Protein AF-A0A6C1RH88-F1 (afdb_monomer)

Sequence (63 aa):
MAHRDSAANREVTLAIDGVPLQLNGFVKDVFQEVVVGLVRSLGDEDPQGRIELLVSAADSGNS

Secondary structure (DSSP, 8-state):
-------------EEETTEEE---HHHHHHHHHHHHHHHHHTT----SS--------------

Structure (mmCIF, N/CA/C/O backbone):
data_AF-A0A6C1RH88-F1
#
_entry.id   AF-A0A6C1RH88-F1
#
loop_
_atom_site.group_PDB
_atom_site.id
_atom_site.type_symbol
_atom_site.label_atom_id
_atom_site.label_alt_id
_atom_site.label_comp_id
_atom_site.label_asym_id
_atom_site.label_entity_id
_atom_site.label_seq_id
_atom_site.pdbx_PDB_ins_code
_atom_site.Cartn_x
_atom_site.Cartn_y
_atom_site.Cartn_z
_atom_site.occupancy
_atom_site.B_iso_or_equiv
_atom_site.auth_seq_id
_atom_site.auth_comp_id
_atom_site.auth_asym_id
_atom_site.auth_atom_id
_a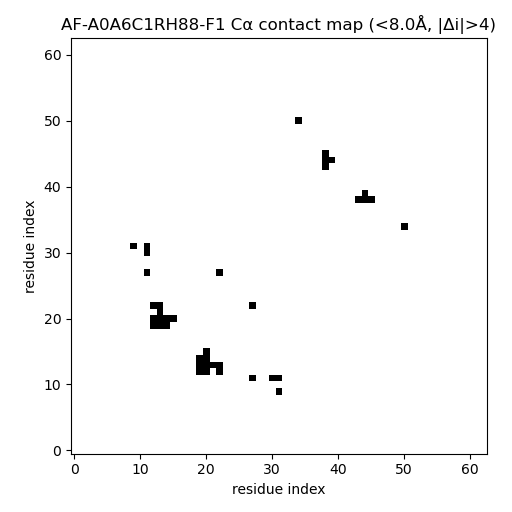tom_site.pdbx_PDB_model_num
ATOM 1 N N . MET A 1 1 ? 18.670 12.698 -23.350 1.00 38.00 1 MET A N 1
ATOM 2 C CA . MET A 1 1 ? 17.210 12.476 -23.308 1.00 38.00 1 MET A CA 1
ATOM 3 C C . MET A 1 1 ? 16.901 11.987 -21.904 1.00 38.00 1 MET A C 1
ATOM 5 O O . MET A 1 1 ? 17.267 10.871 -21.574 1.00 38.00 1 MET A O 1
ATOM 9 N N . ALA A 1 2 ? 16.422 12.865 -21.022 1.00 39.00 2 ALA A N 1
ATOM 10 C CA . ALA A 1 2 ? 16.102 12.474 -19.654 1.00 39.00 2 ALA A CA 1
ATOM 11 C C . ALA A 1 2 ? 14.764 11.733 -19.687 1.00 39.00 2 ALA A C 1
ATOM 13 O O . ALA A 1 2 ? 13.731 12.359 -19.927 1.00 39.00 2 ALA A O 1
ATOM 14 N N . HIS A 1 3 ? 14.785 10.418 -19.472 1.00 43.69 3 HIS A N 1
ATOM 15 C CA . HIS A 1 3 ? 13.601 9.693 -19.031 1.00 43.69 3 HIS A CA 1
ATOM 16 C C . HIS A 1 3 ? 13.293 10.194 -17.619 1.00 43.69 3 HIS A C 1
ATOM 18 O O . HIS A 1 3 ? 13.744 9.647 -16.620 1.00 43.69 3 HIS A O 1
ATOM 24 N N . ARG A 1 4 ? 12.598 11.333 -17.539 1.00 43.31 4 ARG A N 1
ATOM 25 C CA . ARG A 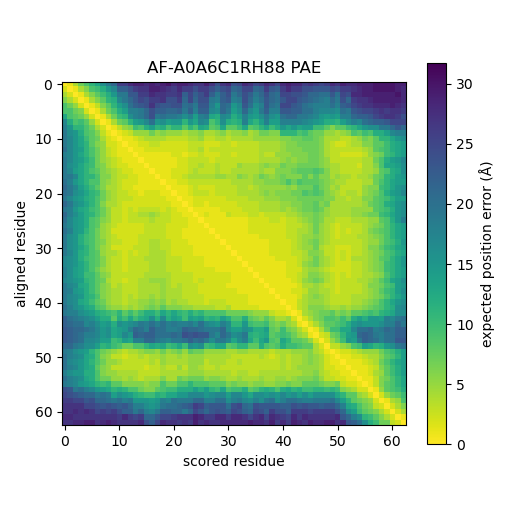1 4 ? 11.768 11.620 -16.381 1.00 43.31 4 ARG A CA 1
ATOM 26 C C . ARG A 1 4 ? 10.707 10.535 -16.422 1.00 43.31 4 ARG A C 1
ATOM 28 O O . ARG A 1 4 ? 9.748 10.654 -17.180 1.00 43.31 4 ARG A O 1
ATOM 35 N N . ASP A 1 5 ? 10.915 9.481 -15.646 1.00 48.78 5 ASP A N 1
ATOM 36 C CA . ASP A 1 5 ? 9.805 8.705 -15.128 1.00 48.78 5 ASP A CA 1
ATOM 37 C C . ASP A 1 5 ? 8.924 9.716 -14.396 1.00 48.78 5 ASP A C 1
ATOM 39 O O . ASP A 1 5 ? 9.177 10.094 -13.252 1.00 48.78 5 ASP A O 1
ATOM 43 N N . SER A 1 6 ? 7.942 10.273 -15.105 1.00 48.25 6 SER A N 1
ATOM 44 C CA . SER A 1 6 ? 6.783 10.859 -14.459 1.00 48.25 6 SER A CA 1
ATOM 45 C C . SER A 1 6 ? 6.247 9.724 -13.614 1.00 48.25 6 SER A C 1
ATOM 47 O O . SER A 1 6 ? 5.710 8.777 -14.183 1.00 48.25 6 SER A O 1
ATOM 49 N N . ALA A 1 7 ? 6.495 9.765 -12.301 1.00 53.34 7 ALA A N 1
ATOM 50 C CA . ALA A 1 7 ? 5.943 8.805 -11.363 1.00 53.34 7 ALA A CA 1
A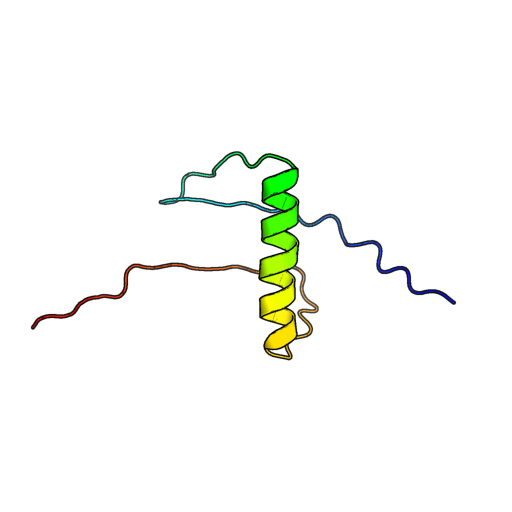TOM 51 C C . ALA A 1 7 ? 4.463 8.685 -11.714 1.00 53.34 7 ALA A C 1
ATOM 53 O O . ALA A 1 7 ? 3.714 9.655 -11.577 1.00 53.34 7 ALA A O 1
ATOM 54 N N . ALA A 1 8 ? 4.085 7.561 -12.329 1.00 56.34 8 ALA A N 1
ATOM 55 C CA 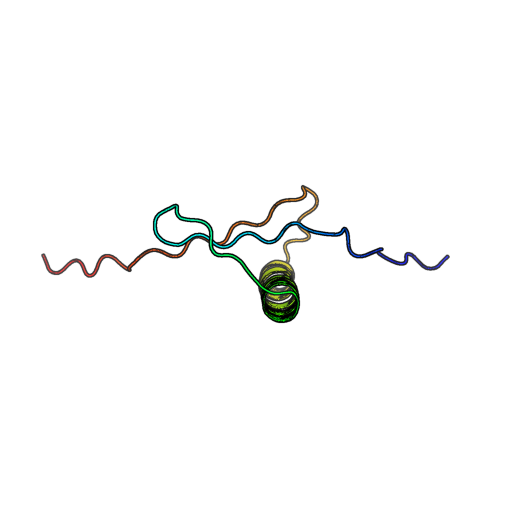. ALA A 1 8 ? 2.715 7.346 -12.737 1.00 56.34 8 ALA A CA 1
ATOM 56 C C . ALA A 1 8 ? 1.893 7.541 -11.467 1.00 56.34 8 ALA A C 1
ATOM 58 O O . ALA A 1 8 ? 2.214 6.933 -10.447 1.00 56.34 8 ALA A O 1
ATOM 59 N N . ASN A 1 9 ? 0.937 8.469 -11.498 1.00 64.25 9 ASN A N 1
ATOM 60 C CA . ASN A 1 9 ? 0.123 8.797 -10.339 1.00 64.25 9 ASN A CA 1
ATOM 61 C C . ASN A 1 9 ? -0.658 7.532 -9.962 1.00 64.25 9 ASN A C 1
ATOM 63 O O . ASN A 1 9 ? -1.656 7.206 -10.606 1.00 64.25 9 ASN A O 1
ATOM 67 N N . ARG A 1 10 ? -0.120 6.755 -9.020 1.00 72.38 10 ARG A N 1
ATOM 68 C CA . ARG A 1 10 ? -0.637 5.442 -8.649 1.00 72.38 10 ARG A CA 1
ATOM 69 C C . ARG A 1 10 ? -1.709 5.642 -7.596 1.00 72.38 10 ARG A C 1
ATOM 71 O O . ARG A 1 10 ? -1.531 6.369 -6.622 1.00 72.38 10 ARG A O 1
ATOM 78 N N . GLU A 1 11 ? -2.846 4.997 -7.803 1.00 82.94 11 GLU A N 1
ATOM 79 C CA . GLU A 1 11 ? -3.896 4.977 -6.800 1.00 82.94 11 GLU A CA 1
ATOM 80 C C . GLU A 1 11 ? -3.474 4.053 -5.652 1.00 82.94 11 GLU A C 1
ATOM 82 O O . GLU A 1 11 ? -3.238 2.863 -5.852 1.00 82.94 11 GLU A O 1
ATOM 87 N N . VAL A 1 12 ? -3.368 4.612 -4.445 1.00 85.25 12 VAL A N 1
ATOM 88 C CA . VAL A 1 12 ? -3.069 3.858 -3.223 1.00 85.25 12 VAL A CA 1
ATOM 89 C C . VAL A 1 12 ? -4.356 3.692 -2.427 1.00 85.25 12 VAL A C 1
ATOM 91 O O . VAL A 1 12 ? -4.915 4.671 -1.923 1.00 85.25 12 VAL A O 1
ATOM 94 N N . THR A 1 13 ? -4.792 2.441 -2.291 1.00 88.12 13 THR A N 1
ATOM 95 C CA . THR A 1 13 ? -5.936 2.046 -1.464 1.00 88.12 13 THR A CA 1
ATOM 96 C C . THR A 1 13 ? -5.460 1.104 -0.367 1.00 88.12 13 THR A C 1
ATOM 98 O O . THR A 1 13 ? -4.778 0.122 -0.646 1.00 88.12 13 THR A O 1
ATOM 101 N N . LEU A 1 14 ? -5.840 1.390 0.878 1.00 87.81 14 LEU A N 1
ATOM 102 C CA . LEU A 1 14 ? -5.683 0.480 2.010 1.00 87.81 14 LEU A CA 1
ATOM 103 C C . LEU A 1 14 ? -7.074 0.052 2.469 1.00 87.81 14 LEU A C 1
ATOM 105 O O . LEU A 1 14 ? -7.948 0.904 2.613 1.00 87.81 14 LEU A O 1
ATOM 109 N N . ALA A 1 15 ? -7.272 -1.237 2.725 1.00 89.44 15 ALA A N 1
ATOM 110 C CA . ALA A 1 15 ? -8.508 -1.758 3.293 1.00 89.44 15 ALA A CA 1
ATOM 111 C C . ALA A 1 15 ? -8.210 -2.656 4.499 1.00 89.44 15 ALA A C 1
ATOM 113 O O . ALA A 1 15 ? -7.249 -3.422 4.474 1.00 89.44 15 ALA A O 1
ATOM 114 N N . ILE A 1 16 ? -9.044 -2.565 5.535 1.00 88.44 16 ILE A N 1
ATOM 115 C CA . ILE A 1 16 ? -9.040 -3.474 6.688 1.00 88.44 16 ILE A CA 1
ATOM 116 C C . ILE A 1 16 ? -10.374 -4.211 6.672 1.00 88.44 16 ILE A C 1
ATOM 118 O O . ILE A 1 16 ? -11.418 -3.568 6.604 1.00 88.44 16 ILE A O 1
ATOM 122 N N . ASP A 1 17 ? -10.339 -5.545 6.660 1.00 87.12 17 ASP A N 1
ATOM 123 C CA . ASP A 1 17 ? -11.536 -6.397 6.573 1.00 87.12 17 ASP A CA 1
ATOM 124 C C . ASP A 1 17 ? -12.460 -6.030 5.395 1.00 87.12 17 ASP A C 1
ATOM 126 O O . ASP A 1 17 ? -13.685 -6.020 5.497 1.00 87.12 17 ASP A O 1
ATOM 130 N N . GLY A 1 18 ? -11.859 -5.669 4.256 1.00 86.94 18 GLY A N 1
ATOM 131 C CA . GLY A 1 18 ? -12.579 -5.233 3.055 1.00 86.94 18 GLY A CA 1
ATOM 132 C C . GLY A 1 18 ? -13.147 -3.810 3.125 1.00 86.94 18 GLY A C 1
ATOM 133 O O . GLY A 1 18 ? -13.725 -3.350 2.143 1.00 86.94 18 GLY A O 1
ATOM 134 N N . VAL A 1 19 ? -12.960 -3.090 4.236 1.00 90.19 19 VAL A N 1
ATOM 135 C CA . VAL A 1 19 ? -13.393 -1.698 4.407 1.00 90.19 19 VAL A CA 1
ATOM 136 C C . VAL A 1 19 ? -12.260 -0.747 4.007 1.00 90.19 19 VAL A C 1
ATOM 138 O O . VAL A 1 19 ? -11.225 -0.727 4.682 1.00 90.19 19 VAL A O 1
ATOM 141 N N . PRO A 1 20 ? -12.417 0.063 2.939 1.00 91.19 20 PRO A N 1
ATOM 142 C CA . PRO A 1 20 ? -11.401 1.027 2.533 1.00 91.19 20 PRO A CA 1
ATOM 143 C C . PRO A 1 20 ? -11.190 2.111 3.592 1.00 91.19 20 PRO A C 1
ATOM 145 O O . PRO A 1 20 ? -12.141 2.703 4.103 1.00 91.19 20 PRO A O 1
ATOM 148 N N . LEU A 1 21 ? -9.928 2.414 3.877 1.00 92.56 21 LEU A N 1
ATOM 149 C CA . LEU A 1 21 ? -9.519 3.510 4.740 1.00 92.56 21 LEU A CA 1
ATOM 150 C C . LEU A 1 21 ? -9.197 4.748 3.913 1.00 92.56 21 LEU A C 1
ATOM 152 O O . LEU A 1 21 ? -8.502 4.693 2.896 1.00 92.56 21 LEU A O 1
ATOM 156 N N . GLN A 1 22 ? -9.655 5.900 4.393 1.00 91.44 22 GLN A N 1
ATOM 157 C CA . GLN A 1 22 ? -9.339 7.168 3.760 1.00 91.44 22 GLN A CA 1
ATOM 158 C C . GLN A 1 22 ? -7.936 7.620 4.174 1.00 91.44 22 GLN A C 1
ATOM 160 O O . GLN A 1 22 ? -7.696 8.010 5.315 1.00 91.44 22 GLN A O 1
ATOM 165 N N . LEU A 1 23 ? -6.997 7.551 3.232 1.00 89.44 23 LEU A N 1
ATOM 166 C CA . LEU A 1 23 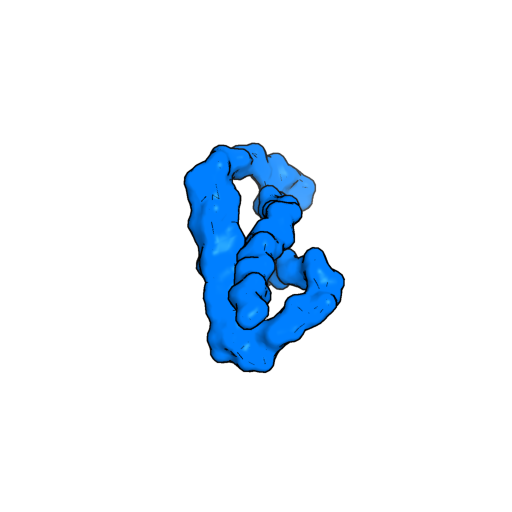? -5.614 7.965 3.447 1.00 89.44 23 LEU A CA 1
ATOM 167 C C . LEU A 1 23 ? -5.432 9.448 3.112 1.00 89.44 23 LEU A C 1
ATOM 169 O O . LEU A 1 23 ? -5.908 9.927 2.077 1.00 89.44 23 LEU A O 1
ATOM 173 N N . ASN A 1 24 ? -4.699 10.171 3.959 1.00 92.62 24 ASN A N 1
ATOM 174 C CA . ASN A 1 24 ? -4.228 11.515 3.627 1.00 92.62 24 ASN A CA 1
ATOM 175 C C . ASN A 1 24 ? -3.007 11.453 2.683 1.00 92.62 24 ASN A C 1
ATOM 177 O O . ASN A 1 24 ? -2.437 10.383 2.476 1.00 92.62 24 ASN A O 1
ATOM 181 N N . GLY A 1 25 ? -2.609 12.598 2.114 1.00 89.44 25 GLY A N 1
ATOM 182 C CA . GLY A 1 25 ? -1.506 12.667 1.143 1.00 89.44 25 GLY A CA 1
ATOM 183 C C . GLY A 1 25 ? -0.190 12.094 1.673 1.00 89.44 25 GLY A C 1
ATOM 184 O O . GLY A 1 25 ? 0.375 11.204 1.055 1.00 89.44 25 GLY A O 1
ATOM 185 N N . PHE A 1 26 ? 0.221 12.502 2.877 1.00 91.38 26 PHE A N 1
ATOM 186 C CA . PHE A 1 26 ? 1.449 12.003 3.503 1.00 91.38 26 PHE A CA 1
ATOM 187 C C . PHE A 1 26 ? 1.463 10.474 3.644 1.00 91.38 26 PHE A C 1
ATOM 189 O O . PHE A 1 26 ? 2.451 9.829 3.307 1.00 91.38 26 PHE A O 1
ATOM 196 N N . VAL A 1 27 ? 0.365 9.874 4.116 1.00 90.81 27 VAL A N 1
ATOM 197 C CA . VAL A 1 27 ? 0.286 8.416 4.292 1.00 90.81 27 VAL A CA 1
ATOM 198 C C . VAL A 1 27 ? 0.322 7.694 2.943 1.00 90.81 27 VAL A C 1
ATOM 200 O O . VAL A 1 27 ? 0.967 6.653 2.844 1.00 90.81 27 VAL A O 1
ATOM 203 N N . LYS A 1 28 ? -0.319 8.244 1.902 1.00 89.56 28 L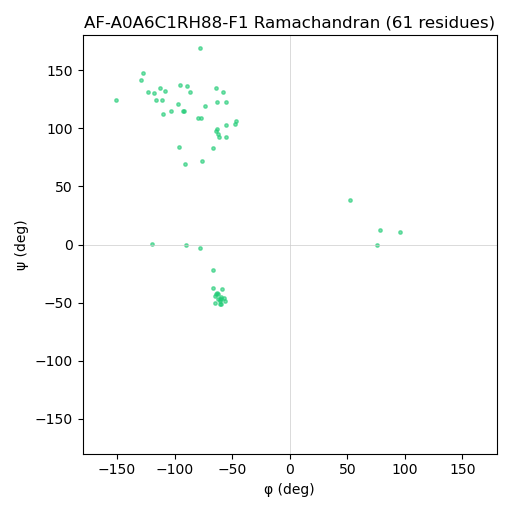YS A N 1
ATOM 204 C CA . LYS A 1 28 ? -0.250 7.689 0.539 1.00 89.56 28 LYS A CA 1
ATOM 205 C C . LYS A 1 28 ? 1.181 7.680 0.011 1.00 89.56 28 LYS A C 1
ATOM 207 O O . LYS A 1 28 ? 1.627 6.641 -0.468 1.00 89.56 28 LYS A O 1
ATOM 212 N N . ASP A 1 29 ? 1.893 8.795 0.162 1.00 88.69 29 ASP A N 1
ATOM 213 C CA . ASP A 1 29 ? 3.273 8.941 -0.309 1.00 88.69 29 ASP A CA 1
ATOM 214 C C . ASP A 1 29 ? 4.200 7.942 0.397 1.00 88.69 29 ASP A C 1
ATOM 216 O O . ASP A 1 29 ? 4.947 7.212 -0.252 1.00 88.69 29 ASP A O 1
ATOM 220 N N . VAL A 1 30 ? 4.097 7.839 1.728 1.00 91.19 30 VAL A N 1
ATOM 221 C CA . VAL A 1 30 ? 4.895 6.889 2.520 1.00 91.19 30 VAL A CA 1
ATOM 222 C C . VAL A 1 30 ? 4.627 5.446 2.093 1.00 91.19 30 VAL A C 1
ATOM 224 O O . VAL A 1 30 ? 5.574 4.694 1.862 1.00 91.19 30 VAL A O 1
ATOM 227 N N . PHE A 1 31 ? 3.358 5.044 1.971 1.00 88.44 31 PHE A N 1
ATOM 228 C CA . PHE A 1 31 ? 3.018 3.680 1.559 1.00 88.44 31 PHE A CA 1
ATOM 229 C C . PHE A 1 31 ? 3.521 3.366 0.151 1.00 88.44 31 PHE A C 1
ATOM 231 O O . PHE A 1 31 ? 4.072 2.288 -0.065 1.00 88.44 31 PHE A O 1
ATOM 238 N N . GLN A 1 32 ? 3.365 4.298 -0.791 1.00 85.50 32 GLN A N 1
ATOM 239 C CA . GLN A 1 32 ? 3.834 4.119 -2.160 1.00 85.50 32 GLN A CA 1
ATOM 240 C C . GLN A 1 32 ? 5.348 3.885 -2.204 1.00 85.50 32 GLN A C 1
ATOM 242 O O . GLN A 1 32 ? 5.788 2.905 -2.801 1.00 85.50 32 GLN A O 1
ATOM 247 N N . GLU A 1 33 ? 6.137 4.746 -1.559 1.00 87.88 33 GLU A N 1
ATOM 248 C CA . GLU A 1 33 ? 7.601 4.643 -1.575 1.00 87.88 33 GLU A CA 1
ATOM 249 C C . GLU A 1 33 ? 8.093 3.355 -0.905 1.00 87.88 33 GLU A C 1
ATOM 251 O O . GLU A 1 33 ? 8.962 2.667 -1.443 1.00 87.88 33 GLU A O 1
ATOM 256 N N . VAL A 1 34 ? 7.504 2.977 0.236 1.00 89.81 34 VAL A N 1
ATOM 257 C CA . VAL A 1 34 ? 7.877 1.745 0.947 1.00 89.81 34 VAL A CA 1
ATOM 258 C C . VAL A 1 34 ? 7.543 0.510 0.114 1.00 89.81 34 VAL A C 1
ATOM 260 O O . VAL A 1 34 ? 8.409 -0.339 -0.087 1.00 89.81 34 VAL A O 1
ATOM 263 N N . VAL A 1 35 ? 6.314 0.401 -0.397 1.00 87.06 35 VAL A N 1
ATOM 264 C CA . VAL A 1 35 ? 5.873 -0.775 -1.164 1.00 87.06 35 VAL A CA 1
ATOM 265 C C . VAL A 1 35 ? 6.663 -0.904 -2.466 1.00 87.06 35 VAL A C 1
ATOM 267 O O . VAL A 1 35 ? 7.152 -1.988 -2.778 1.00 87.06 35 VAL A O 1
ATOM 270 N N . VAL A 1 36 ? 6.861 0.195 -3.200 1.00 83.56 36 VAL A N 1
ATOM 271 C CA . VAL A 1 36 ? 7.680 0.192 -4.423 1.00 83.56 36 VAL A CA 1
ATOM 272 C C . VAL A 1 36 ? 9.134 -0.163 -4.108 1.00 83.56 36 VAL A C 1
ATOM 274 O O . VAL A 1 36 ? 9.741 -0.938 -4.846 1.00 83.56 36 VAL A O 1
ATOM 277 N N . GLY A 1 37 ? 9.694 0.364 -3.017 1.00 85.81 37 GLY A N 1
ATOM 278 C CA . GLY A 1 37 ? 11.045 0.031 -2.566 1.00 85.81 37 GLY A CA 1
ATOM 279 C C . GLY A 1 37 ? 11.212 -1.458 -2.256 1.00 85.81 37 GLY A C 1
ATOM 280 O O . GLY A 1 37 ? 12.178 -2.071 -2.711 1.00 85.81 37 GLY A O 1
ATOM 281 N N . LEU A 1 38 ? 10.246 -2.053 -1.548 1.00 87.69 38 LEU A N 1
ATOM 282 C CA . LEU A 1 38 ? 10.222 -3.487 -1.251 1.00 87.69 38 LEU A CA 1
ATOM 283 C C . LEU A 1 38 ? 10.184 -4.323 -2.534 1.00 87.69 38 LEU A C 1
ATOM 285 O O . LEU A 1 38 ? 11.041 -5.185 -2.707 1.00 87.69 38 LEU A O 1
ATOM 289 N N . VAL A 1 39 ? 9.263 -4.035 -3.457 1.00 84.88 39 VAL A N 1
ATOM 290 C CA . VAL A 1 39 ? 9.152 -4.770 -4.731 1.00 84.88 39 VAL A CA 1
ATOM 291 C C . VAL A 1 39 ? 10.443 -4.669 -5.546 1.00 84.88 39 VAL A C 1
ATOM 293 O O . VAL A 1 39 ? 10.991 -5.690 -5.955 1.00 84.88 39 VAL A O 1
ATOM 296 N N . ARG A 1 40 ? 11.007 -3.463 -5.691 1.00 82.88 40 ARG A N 1
ATOM 297 C CA . ARG A 1 40 ? 12.287 -3.262 -6.394 1.00 82.88 40 ARG A CA 1
ATOM 298 C C . ARG A 1 40 ? 13.429 -4.055 -5.762 1.00 82.88 40 ARG A C 1
ATOM 300 O O . ARG A 1 40 ? 14.270 -4.591 -6.477 1.00 82.88 40 ARG A O 1
ATOM 307 N N . SER A 1 41 ? 13.470 -4.143 -4.431 1.00 87.25 41 SER A N 1
ATOM 308 C CA . SER A 1 41 ? 14.509 -4.902 -3.722 1.00 87.25 41 SER A CA 1
ATOM 309 C C . SER A 1 41 ? 14.441 -6.413 -3.963 1.00 87.25 41 SER A C 1
ATOM 311 O O . SER A 1 41 ? 15.457 -7.090 -3.829 1.00 87.25 41 SER A O 1
ATOM 313 N N . LEU A 1 42 ? 13.278 -6.935 -4.368 1.00 86.00 42 LEU A N 1
ATOM 314 C CA . LEU A 1 42 ? 13.105 -8.336 -4.761 1.00 86.00 42 LEU A CA 1
ATOM 315 C C . LEU A 1 42 ? 13.624 -8.619 -6.183 1.00 86.00 42 LEU A C 1
ATOM 317 O O . LEU A 1 42 ? 13.622 -9.769 -6.613 1.00 86.00 42 LEU A O 1
ATOM 321 N N . GLY A 1 43 ? 14.098 -7.592 -6.897 1.00 79.31 43 GLY A N 1
ATOM 322 C CA . GLY A 1 43 ? 14.565 -7.698 -8.279 1.00 79.31 43 GLY A CA 1
ATOM 323 C C . GLY A 1 43 ? 13.430 -7.755 -9.300 1.00 79.31 43 GLY A C 1
ATOM 324 O O . GLY A 1 43 ? 13.682 -8.078 -10.458 1.00 79.31 43 GLY A O 1
ATOM 325 N N . ASP A 1 44 ? 12.201 -7.451 -8.876 1.00 74.25 44 ASP A N 1
ATOM 326 C CA . ASP A 1 44 ? 11.041 -7.414 -9.754 1.00 74.25 44 ASP A CA 1
ATOM 327 C C . ASP A 1 44 ? 10.852 -5.989 -10.289 1.00 74.25 44 ASP A C 1
ATOM 329 O O . ASP A 1 44 ? 10.608 -5.032 -9.544 1.00 74.25 44 ASP A O 1
ATOM 333 N N . GLU A 1 45 ? 11.013 -5.830 -11.597 1.00 65.56 45 GLU A N 1
ATOM 334 C CA . GLU A 1 45 ? 10.721 -4.588 -12.304 1.00 65.56 45 GLU A CA 1
ATOM 335 C C . GLU A 1 45 ? 9.270 -4.652 -12.779 1.00 65.56 45 GLU A C 1
ATOM 337 O O . GLU A 1 45 ? 9.041 -4.814 -13.970 1.00 65.56 45 GLU A O 1
ATOM 342 N N . ASP A 1 46 ? 8.299 -4.593 -11.854 1.00 60.66 46 ASP A N 1
ATOM 343 C CA . ASP A 1 46 ? 6.866 -4.760 -12.165 1.00 60.66 46 ASP A CA 1
ATOM 344 C C . ASP A 1 46 ? 6.445 -3.897 -13.381 1.00 60.66 46 ASP A C 1
ATOM 346 O O . ASP A 1 46 ? 6.274 -2.674 -13.248 1.00 60.66 46 ASP A O 1
ATOM 350 N N . PRO A 1 47 ? 6.254 -4.512 -14.570 1.00 54.62 47 PRO A N 1
ATOM 351 C CA . PRO A 1 47 ? 5.931 -3.802 -15.797 1.00 54.62 47 PRO A CA 1
ATOM 352 C C . PRO A 1 47 ? 4.416 -3.647 -16.007 1.00 54.62 47 PRO A C 1
ATOM 354 O O . PRO A 1 47 ? 4.014 -3.096 -17.032 1.00 54.62 47 PRO A O 1
ATOM 357 N N . GLN A 1 48 ? 3.559 -4.153 -15.102 1.00 58.00 48 GLN A N 1
ATOM 358 C CA . GLN A 1 48 ? 2.143 -4.423 -15.411 1.00 58.00 48 GLN A CA 1
ATOM 359 C C . GLN A 1 48 ? 1.107 -3.666 -14.564 1.00 58.00 48 GLN A C 1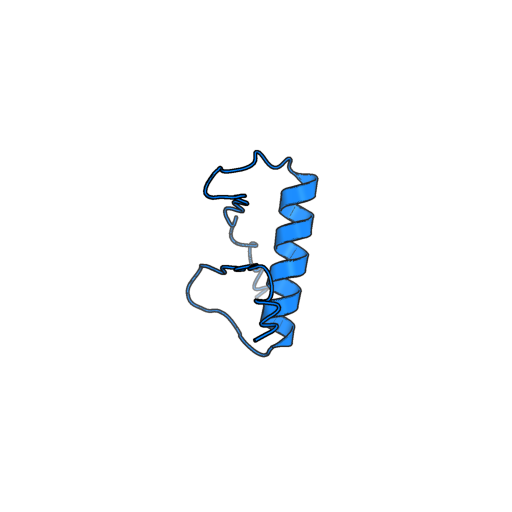
ATOM 361 O O . GLN A 1 48 ? -0.088 -3.746 -14.847 1.00 58.00 48 GLN A O 1
ATOM 366 N N . GLY A 1 49 ? 1.531 -2.814 -13.629 1.00 69.06 49 GLY A N 1
ATOM 367 C CA . GLY A 1 49 ? 0.718 -1.658 -13.226 1.00 69.06 49 GLY A CA 1
ATOM 368 C C . GLY A 1 49 ? -0.165 -1.818 -11.985 1.00 69.06 49 GLY A C 1
ATOM 369 O O . GLY A 1 49 ? -0.949 -0.905 -11.718 1.00 69.06 49 GLY A O 1
ATOM 370 N N . ARG A 1 50 ? -0.015 -2.889 -11.188 1.00 78.88 50 ARG A N 1
ATOM 371 C CA . ARG A 1 50 ? -0.691 -3.036 -9.883 1.00 78.88 50 ARG A CA 1
ATOM 372 C C . ARG A 1 50 ? 0.126 -3.890 -8.910 1.00 78.88 50 ARG A C 1
ATOM 374 O O . ARG A 1 50 ? 0.388 -5.053 -9.181 1.00 78.88 50 ARG A O 1
ATOM 381 N N . ILE A 1 51 ? 0.414 -3.325 -7.737 1.00 81.44 51 ILE A N 1
ATOM 382 C CA . ILE A 1 51 ? 1.050 -4.023 -6.612 1.00 81.44 51 ILE A CA 1
ATOM 383 C C . ILE A 1 51 ? -0.000 -4.233 -5.517 1.00 81.44 51 ILE A C 1
ATOM 385 O O . ILE A 1 51 ? -0.694 -3.285 -5.145 1.00 81.44 51 ILE A O 1
ATOM 389 N N . 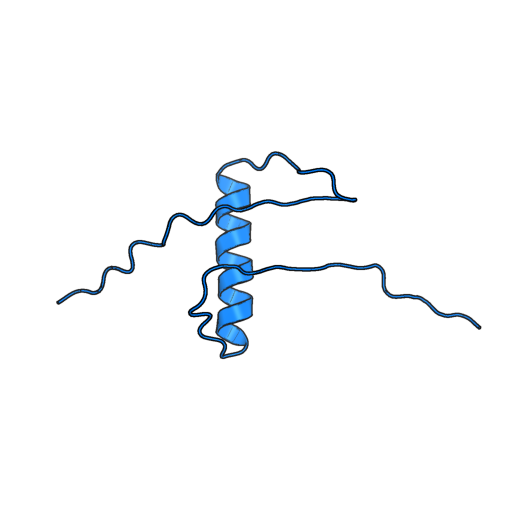GLU A 1 52 ? -0.095 -5.449 -4.977 1.00 83.75 52 GLU A N 1
ATOM 390 C CA . GLU A 1 52 ? -0.973 -5.783 -3.850 1.00 83.75 52 GLU A CA 1
ATOM 391 C C . GLU A 1 52 ? -0.175 -6.382 -2.691 1.00 83.75 52 GLU A C 1
ATOM 393 O O . GLU A 1 52 ? 0.615 -7.304 -2.883 1.00 83.75 52 GLU A O 1
ATOM 398 N N . LEU A 1 53 ? -0.406 -5.874 -1.478 1.00 84.19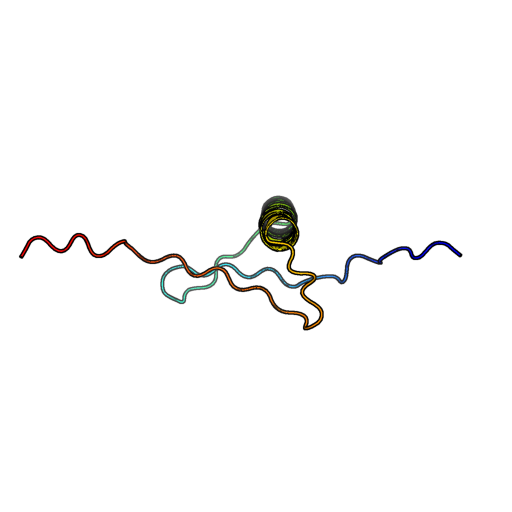 53 LEU A N 1
ATOM 399 C CA . LEU A 1 53 ? 0.150 -6.426 -0.244 1.00 84.19 53 LEU A CA 1
ATOM 400 C C . LEU A 1 53 ? -0.977 -7.067 0.569 1.00 84.19 53 LEU A C 1
ATOM 402 O O . LEU A 1 53 ? -1.840 -6.366 1.096 1.00 84.19 53 LEU A O 1
ATOM 406 N N . LEU A 1 54 ? -0.948 -8.393 0.694 1.00 84.94 54 LEU A N 1
ATOM 407 C CA . LEU A 1 54 ? -1.871 -9.145 1.541 1.00 84.94 54 LEU A CA 1
ATOM 408 C C . LEU A 1 54 ? -1.211 -9.429 2.894 1.00 84.94 54 LEU A C 1
ATOM 410 O O . LEU A 1 54 ? -0.171 -10.082 2.957 1.00 84.94 54 LEU A O 1
ATOM 414 N N . VAL A 1 55 ? -1.830 -8.961 3.979 1.00 84.00 55 VAL A N 1
ATOM 415 C CA . VAL A 1 55 ? -1.426 -9.289 5.351 1.00 84.00 55 VAL A CA 1
ATOM 416 C C . VAL A 1 55 ? -2.508 -10.169 5.960 1.00 84.00 55 VAL A C 1
ATOM 418 O O . VAL A 1 55 ? -3.679 -9.799 5.983 1.00 84.00 55 VAL A O 1
ATOM 421 N N . SER A 1 56 ? -2.126 -11.342 6.448 1.00 82.56 56 SER A N 1
ATOM 422 C CA . SER A 1 56 ? -3.026 -12.276 7.125 1.00 82.56 56 SER A CA 1
ATOM 423 C C . SER A 1 56 ? -2.422 -12.658 8.469 1.00 82.56 56 SER A C 1
ATOM 425 O O . SER A 1 56 ? -1.198 -12.707 8.605 1.00 82.56 56 SER A O 1
ATOM 427 N N . ALA A 1 57 ? -3.266 -12.906 9.471 1.00 80.88 57 ALA A N 1
ATOM 428 C CA . ALA A 1 57 ? -2.790 -13.472 10.725 1.00 80.88 57 ALA A CA 1
ATOM 429 C C . ALA A 1 57 ? -2.095 -14.806 10.420 1.00 80.88 57 ALA A C 1
ATOM 431 O O . ALA A 1 57 ? -2.633 -15.630 9.679 1.00 80.88 57 ALA A O 1
ATOM 432 N N . ALA A 1 58 ? -0.890 -15.002 10.956 1.00 73.50 58 ALA A N 1
ATOM 433 C CA . ALA A 1 58 ? -0.256 -16.306 10.898 1.00 73.50 58 ALA A CA 1
ATOM 434 C C . ALA A 1 58 ? -1.142 -17.275 11.682 1.00 73.50 58 ALA A C 1
ATOM 436 O O . ALA A 1 58 ? -1.433 -17.027 12.853 1.00 73.50 58 ALA A O 1
ATOM 437 N N . ASP A 1 59 ? -1.590 -18.339 11.026 1.00 68.56 59 ASP A N 1
ATOM 438 C CA . ASP A 1 59 ? -2.353 -19.397 11.669 1.00 68.56 59 ASP A CA 1
ATOM 439 C C . ASP A 1 59 ? -1.431 -20.029 12.722 1.00 68.56 59 ASP A C 1
ATOM 441 O O . ASP A 1 59 ? -0.514 -20.789 12.401 1.00 68.56 59 ASP A O 1
ATOM 445 N N . SER A 1 60 ? -1.581 -19.643 13.991 1.00 62.06 60 SER A N 1
ATOM 446 C CA . SER A 1 60 ? -0.857 -20.265 15.097 1.00 62.06 60 SER A CA 1
ATOM 447 C C . SER A 1 60 ? -1.528 -21.603 15.381 1.00 62.06 60 SER A C 1
ATOM 449 O O . SER A 1 60 ? -2.273 -21.749 16.350 1.00 62.06 60 SER A O 1
ATOM 451 N N . GLY A 1 61 ? -1.322 -22.556 14.473 1.00 57.34 61 GLY A N 1
ATOM 452 C CA . GLY A 1 61 ? -1.786 -23.926 14.591 1.00 57.34 61 GLY A CA 1
ATOM 453 C C . GLY A 1 61 ? -1.159 -24.585 15.812 1.00 57.34 61 GLY A C 1
ATOM 454 O O . GLY A 1 61 ? -0.071 -25.143 15.733 1.00 57.34 61 GLY A O 1
ATOM 455 N N . ASN A 1 62 ? -1.850 -24.515 16.946 1.00 51.84 62 ASN A N 1
ATOM 456 C CA . ASN A 1 62 ? -1.631 -25.412 18.068 1.00 51.84 62 ASN A CA 1
ATOM 457 C C . ASN A 1 62 ? -2.662 -26.540 17.952 1.00 51.84 62 ASN A C 1
ATOM 459 O O . ASN A 1 62 ? -3.757 -26.445 18.508 1.00 51.84 62 ASN A O 1
ATOM 463 N N . SER A 1 63 ? -2.326 -27.551 17.147 1.00 52.44 63 SER A N 1
ATOM 464 C CA . SER A 1 63 ? -2.971 -28.871 17.165 1.00 52.44 63 SER A CA 1
ATOM 465 C C . SER A 1 63 ? -2.116 -29.837 17.967 1.00 52.44 63 SER A C 1
ATOM 467 O O . SER A 1 63 ? -0.888 -29.844 17.727 1.00 52.44 63 SER A O 1
#

Radius of gyration: 15.43 Å; Cα contacts (8 Å, |Δi|>4): 20; chains: 1; bounding box: 31×42×41 Å

Solvent-accessible surface area (backbone atoms only — not comparable to full-atom values): 4549 Å² total; per-residue (Å²): 134,84,82,71,75,69,75,72,89,72,89,80,82,51,62,60,97,85,44,74,55,91,73,54,70,70,57,43,52,52,50,50,53,50,53,53,50,54,44,48,73,73,72,48,78,81,86,80,88,80,88,84,87,89,84,72,84,76,81,82,79,85,126

pLDDT: mean 76.45, std 15.8, range [38.0, 92.62]

Mean predicted aligned error: 9.52 Å

Foldseek 3Di:
DDPPPPVPPADDWDDDPNHTDDDDPVRSVVVVCVQVVVCVVVVDPPPDRDDDDDDDPDPPDPD